Protein AF-A0A101WIR6-F1 (afdb_monomer)

Structure (mmCIF, N/CA/C/O backbone):
data_AF-A0A101WIR6-F1
#
_entry.id   AF-A0A101WIR6-F1
#
loop_
_atom_site.group_PDB
_atom_site.id
_atom_site.type_symbol
_atom_site.label_atom_id
_atom_site.label_alt_id
_atom_site.label_comp_id
_atom_site.label_asym_id
_atom_site.label_entity_id
_atom_site.label_seq_id
_atom_site.pdbx_PDB_ins_code
_atom_site.Cartn_x
_atom_site.Cartn_y
_atom_site.Cartn_z
_atom_site.occupancy
_atom_site.B_iso_or_equiv
_atom_site.auth_seq_id
_atom_site.auth_comp_id
_atom_site.auth_asym_id
_atom_site.auth_atom_id
_atom_site.pdbx_PDB_model_num
ATOM 1 N N . MET A 1 1 ? -13.301 9.698 -7.417 1.00 43.12 1 MET A N 1
ATOM 2 C CA . MET A 1 1 ? -12.668 8.391 -7.686 1.00 43.12 1 MET A CA 1
ATOM 3 C C . MET A 1 1 ? -12.120 7.886 -6.364 1.00 43.12 1 MET A C 1
ATOM 5 O O . MET A 1 1 ? -11.454 8.659 -5.689 1.00 43.12 1 MET A O 1
ATOM 9 N N . SER A 1 2 ? -12.463 6.674 -5.925 1.00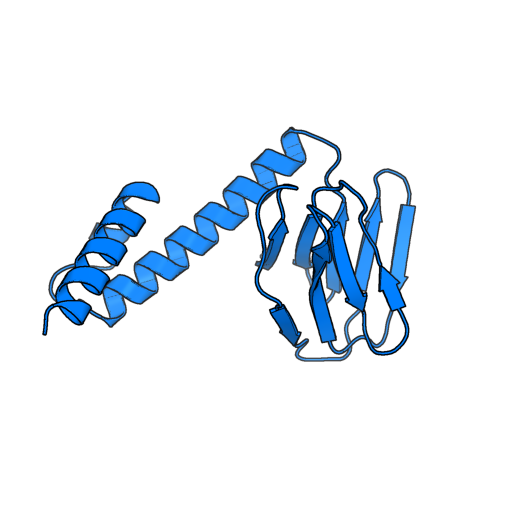 50.50 2 SER A N 1
ATOM 10 C CA . SER A 1 2 ? -11.908 6.122 -4.684 1.00 50.50 2 SER A CA 1
ATOM 11 C C . SER A 1 2 ? -10.529 5.535 -4.977 1.00 50.50 2 SER A C 1
ATOM 13 O O . SER A 1 2 ? -10.440 4.416 -5.474 1.00 50.50 2 SER A O 1
ATOM 15 N N . ASN A 1 3 ? -9.465 6.286 -4.698 1.00 63.19 3 ASN A N 1
ATOM 16 C CA . ASN A 1 3 ? -8.129 5.705 -4.622 1.00 63.19 3 ASN A CA 1
ATOM 17 C C . ASN A 1 3 ? -8.040 4.958 -3.298 1.00 63.19 3 ASN A C 1
ATOM 19 O O . ASN A 1 3 ? -8.037 5.577 -2.235 1.00 63.19 3 ASN A O 1
ATOM 23 N N . ASN A 1 4 ? -8.016 3.630 -3.354 1.00 78.94 4 ASN A N 1
ATOM 24 C CA . ASN A 1 4 ? -7.730 2.852 -2.162 1.00 78.94 4 ASN A CA 1
ATOM 25 C C . ASN A 1 4 ? -6.216 2.661 -2.090 1.00 78.94 4 ASN A C 1
ATOM 27 O O . ASN A 1 4 ? -5.656 1.912 -2.894 1.00 78.94 4 ASN A O 1
ATOM 31 N N . ASN A 1 5 ? -5.548 3.354 -1.168 1.00 83.44 5 ASN A N 1
ATOM 32 C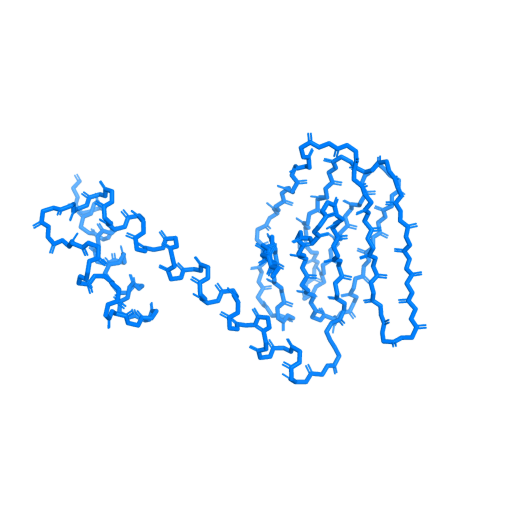 CA . ASN A 1 5 ? -4.145 3.076 -0.897 1.00 83.44 5 ASN A CA 1
ATOM 33 C C . ASN A 1 5 ? -4.028 1.657 -0.325 1.00 83.44 5 ASN A C 1
ATOM 35 O O . ASN A 1 5 ? -4.731 1.281 0.611 1.00 83.44 5 ASN A O 1
ATOM 39 N N . LEU A 1 6 ? -3.212 0.841 -0.985 1.00 86.31 6 LEU A N 1
ATOM 40 C CA . LEU A 1 6 ? -2.947 -0.546 -0.611 1.00 86.31 6 LEU A CA 1
ATOM 41 C C . LEU A 1 6 ? -1.638 -0.661 0.164 1.00 86.31 6 LEU A C 1
ATOM 43 O O . LEU A 1 6 ? -1.462 -1.585 0.958 1.00 86.31 6 LEU A O 1
ATOM 47 N N . PHE A 1 7 ? -0.703 0.244 -0.124 1.00 89.81 7 PHE A N 1
ATOM 48 C CA . PHE A 1 7 ? 0.595 0.304 0.516 1.00 89.81 7 PHE A CA 1
ATOM 49 C C . PHE A 1 7 ? 1.238 1.677 0.311 1.00 89.81 7 PHE A C 1
ATOM 51 O O . PHE A 1 7 ? 1.136 2.278 -0.764 1.00 89.81 7 PHE A O 1
ATOM 58 N N . PHE A 1 8 ? 1.982 2.138 1.310 1.00 91.38 8 PHE A N 1
ATOM 59 C CA . PHE A 1 8 ? 2.783 3.350 1.230 1.00 91.38 8 PHE A CA 1
ATOM 60 C C . PHE A 1 8 ? 4.115 3.160 1.962 1.00 91.38 8 PHE A C 1
ATOM 62 O O . PHE A 1 8 ? 4.159 2.670 3.089 1.00 91.38 8 PHE A O 1
ATOM 69 N N . TYR A 1 9 ? 5.212 3.557 1.316 1.00 90.56 9 TYR A N 1
ATOM 70 C CA . TYR A 1 9 ? 6.547 3.557 1.900 1.00 90.56 9 TYR A CA 1
ATOM 71 C C . TYR A 1 9 ? 7.255 4.880 1.652 1.00 90.56 9 TYR A C 1
ATOM 73 O O . TYR A 1 9 ? 7.607 5.223 0.522 1.00 90.56 9 TYR A O 1
ATOM 81 N N . LYS A 1 10 ? 7.551 5.578 2.748 1.00 89.69 10 LYS A N 1
ATOM 82 C CA . LYS A 1 10 ? 8.209 6.888 2.749 1.00 89.69 10 LYS A CA 1
ATOM 83 C C . LYS A 1 10 ? 9.741 6.848 2.679 1.00 89.69 10 LYS A C 1
ATOM 85 O O . LYS A 1 10 ? 10.380 7.886 2.816 1.00 89.69 10 LYS A O 1
ATOM 90 N N . GLY A 1 11 ? 10.340 5.678 2.440 1.00 84.50 11 GLY A N 1
ATOM 91 C CA . GLY A 1 11 ? 11.797 5.536 2.303 1.00 84.50 11 GLY A CA 1
ATOM 92 C C . GLY A 1 11 ? 12.545 5.249 3.608 1.00 84.50 11 GLY A C 1
ATOM 93 O O . GLY A 1 11 ? 13.776 5.248 3.609 1.00 84.50 11 GLY A O 1
ATOM 94 N N . GLU A 1 12 ? 11.828 5.009 4.707 1.00 82.88 12 GLU A N 1
ATOM 95 C CA . GLU A 1 12 ? 12.389 4.846 6.049 1.00 82.88 12 GLU A CA 1
ATOM 96 C C . GLU A 1 12 ? 11.687 3.728 6.820 1.00 82.88 12 GLU A C 1
ATOM 98 O O . GLU A 1 12 ? 10.505 3.455 6.607 1.00 82.88 12 GLU A O 1
ATOM 103 N N . GLY A 1 13 ? 12.417 3.118 7.755 1.00 76.69 13 GLY A N 1
ATOM 104 C CA . GLY A 1 13 ? 11.898 2.066 8.624 1.00 76.69 13 GLY A CA 1
ATOM 105 C C . GLY A 1 13 ? 11.913 0.677 7.985 1.00 76.69 13 GLY A C 1
ATOM 106 O O . GLY A 1 13 ? 12.027 0.512 6.768 1.00 76.69 13 GLY A O 1
ATOM 107 N N . LYS A 1 14 ? 11.816 -0.339 8.847 1.00 78.31 14 LYS A N 1
ATOM 108 C CA . LYS A 1 14 ? 11.573 -1.718 8.420 1.00 78.31 14 LYS A CA 1
ATOM 109 C C . LYS A 1 14 ? 10.083 -1.878 8.153 1.00 78.31 14 LYS A C 1
ATOM 111 O O . LYS A 1 14 ? 9.273 -1.409 8.944 1.00 78.31 14 LYS A O 1
ATOM 116 N N . ILE A 1 15 ? 9.746 -2.579 7.079 1.00 82.31 15 ILE A N 1
ATOM 117 C CA . ILE A 1 15 ? 8.377 -3.029 6.834 1.00 82.31 15 ILE A CA 1
ATOM 118 C C . ILE A 1 15 ? 8.298 -4.534 7.058 1.00 82.31 15 ILE A C 1
ATOM 120 O O . ILE A 1 15 ? 9.251 -5.269 6.769 1.00 82.31 15 ILE A O 1
ATOM 124 N N . GLU A 1 16 ? 7.156 -4.996 7.544 1.00 80.56 16 GLU A N 1
ATOM 125 C CA . GLU A 1 16 ? 6.839 -6.416 7.508 1.00 80.56 16 GLU A CA 1
ATOM 126 C C . GLU A 1 16 ? 6.570 -6.854 6.067 1.00 80.56 16 GLU A C 1
ATOM 128 O O . GLU A 1 16 ? 6.209 -6.052 5.202 1.00 80.56 16 GLU A O 1
ATOM 133 N N . SER A 1 17 ? 6.811 -8.134 5.781 1.00 84.88 17 SER A N 1
ATOM 134 C CA . SER A 1 17 ? 6.489 -8.657 4.455 1.00 84.88 17 SER A CA 1
ATOM 135 C C . SER A 1 17 ? 4.977 -8.719 4.305 1.00 84.88 17 SER A C 1
ATOM 137 O O . SER A 1 17 ? 4.294 -9.301 5.143 1.00 84.88 17 SER A O 1
ATOM 139 N N . GLN A 1 18 ? 4.471 -8.147 3.222 1.00 88.12 18 GLN A N 1
ATOM 140 C CA . GLN A 1 18 ? 3.047 -8.056 2.950 1.00 88.12 18 GLN A CA 1
ATOM 141 C C . GLN A 1 18 ? 2.748 -8.658 1.584 1.00 88.12 18 GLN A C 1
ATOM 143 O O . GLN A 1 18 ? 3.507 -8.487 0.628 1.00 88.12 18 GLN A O 1
ATOM 148 N N . GLN A 1 19 ? 1.618 -9.347 1.479 1.00 87.31 19 GLN A N 1
ATOM 149 C CA . GLN A 1 19 ? 1.093 -9.808 0.205 1.00 87.31 19 GLN A CA 1
ATOM 150 C C . GLN A 1 19 ? -0.209 -9.079 -0.099 1.00 87.31 19 GLN A C 1
ATOM 152 O O . GLN A 1 19 ? -1.148 -9.102 0.693 1.00 87.31 19 GLN A O 1
ATOM 157 N N . LEU A 1 20 ? -0.267 -8.463 -1.274 1.00 86.44 20 LEU A N 1
ATOM 158 C CA . LEU A 1 20 ? -1.486 -7.902 -1.831 1.00 86.44 20 LEU A CA 1
ATOM 159 C C . LEU A 1 20 ? -2.095 -8.949 -2.765 1.00 86.44 20 LEU A C 1
ATOM 161 O O . LEU A 1 20 ? -1.541 -9.246 -3.828 1.00 86.44 20 LEU A O 1
ATOM 165 N N . ALA A 1 21 ? -3.207 -9.547 -2.339 1.00 83.56 21 ALA A N 1
ATOM 166 C CA . ALA A 1 21 ? -4.008 -10.437 -3.172 1.00 83.56 21 ALA A CA 1
ATOM 167 C C . ALA A 1 21 ? -4.966 -9.603 -4.030 1.00 83.56 21 ALA A C 1
ATOM 169 O O . ALA A 1 21 ? -5.708 -8.772 -3.509 1.00 83.56 21 ALA A O 1
ATOM 170 N N . LEU A 1 22 ? -4.946 -9.823 -5.343 1.00 83.19 22 LEU A N 1
ATOM 171 C CA . LEU A 1 22 ? -5.814 -9.124 -6.284 1.00 83.19 22 LEU A CA 1
ATOM 172 C C . LEU A 1 22 ? -7.021 -10.018 -6.586 1.00 83.19 22 LEU A C 1
ATOM 174 O O . LEU A 1 22 ? -6.866 -11.196 -6.903 1.00 83.19 22 LEU A O 1
ATOM 178 N N . SER A 1 23 ? -8.230 -9.467 -6.461 1.00 74.44 23 SER A N 1
ATOM 179 C CA . SER A 1 23 ? -9.495 -10.210 -6.597 1.00 74.44 23 SER A CA 1
ATOM 180 C C . SER A 1 23 ? -9.771 -10.745 -8.011 1.00 74.44 23 SER A C 1
ATOM 182 O O . SER A 1 23 ? -10.674 -11.559 -8.195 1.00 74.44 23 SER A O 1
ATOM 184 N N . SER A 1 24 ? -8.989 -10.314 -9.001 1.00 75.88 24 SER A N 1
ATOM 185 C CA . SER A 1 24 ? -9.019 -10.748 -10.399 1.00 75.88 24 SER A CA 1
ATOM 186 C C . SER A 1 24 ? -7.630 -10.588 -11.027 1.00 75.88 24 SER A C 1
ATOM 188 O O . SER A 1 24 ? -6.726 -10.011 -10.418 1.00 75.88 24 SER A O 1
ATOM 190 N N . GLU A 1 25 ? -7.445 -11.103 -12.247 1.00 72.44 25 GLU A N 1
ATOM 191 C CA . GLU A 1 25 ? -6.296 -10.716 -13.068 1.00 72.44 25 GLU A CA 1
ATOM 192 C C . GLU A 1 25 ? -6.412 -9.229 -13.394 1.00 72.44 25 GLU A C 1
ATOM 194 O O . GLU A 1 25 ? -7.330 -8.805 -14.095 1.00 72.44 25 GLU A O 1
ATOM 199 N N . ARG A 1 26 ? -5.507 -8.442 -12.812 1.00 83.62 26 ARG A N 1
ATOM 200 C CA . ARG A 1 26 ? -5.481 -6.989 -12.939 1.00 83.62 26 ARG A CA 1
ATOM 201 C C . ARG A 1 26 ? -4.232 -6.528 -13.669 1.00 83.62 26 ARG A C 1
ATOM 203 O O . ARG A 1 26 ? -3.211 -7.222 -13.699 1.00 83.62 26 ARG A O 1
ATOM 210 N N . THR A 1 27 ? -4.331 -5.326 -14.213 1.00 91.44 27 THR A N 1
ATOM 211 C CA . THR A 1 27 ? -3.209 -4.584 -14.774 1.00 91.44 27 THR A CA 1
ATOM 212 C C . THR A 1 27 ? -2.451 -3.894 -13.646 1.00 91.44 27 THR A C 1
ATOM 214 O O . THR A 1 27 ? -3.042 -3.184 -12.830 1.00 91.44 27 THR A O 1
ATOM 217 N N . VAL A 1 28 ? -1.139 -4.106 -13.583 1.00 92.12 28 VAL A N 1
ATOM 218 C CA . VAL A 1 28 ? -0.221 -3.366 -12.714 1.00 92.12 28 VAL A CA 1
ATOM 219 C C . VAL A 1 28 ? 0.524 -2.352 -13.567 1.00 92.12 28 VAL A C 1
ATOM 221 O O . VAL A 1 28 ? 1.165 -2.719 -14.549 1.00 92.12 28 VAL A O 1
ATOM 224 N N . ILE A 1 29 ? 0.457 -1.085 -13.177 1.00 92.31 29 ILE A N 1
ATOM 225 C CA . ILE A 1 29 ? 1.131 0.022 -13.850 1.00 92.31 29 ILE A CA 1
ATOM 226 C C . ILE A 1 29 ? 2.182 0.571 -12.895 1.00 92.31 29 ILE A C 1
ATOM 228 O O . ILE A 1 29 ? 1.844 1.071 -11.825 1.00 92.31 29 ILE A O 1
ATOM 232 N N . ILE A 1 30 ? 3.455 0.489 -13.270 1.00 91.62 30 ILE A N 1
ATOM 233 C CA . ILE A 1 30 ? 4.537 1.171 -12.556 1.00 91.62 30 ILE A CA 1
ATOM 234 C C . ILE A 1 30 ? 4.767 2.509 -13.242 1.00 91.62 30 ILE A C 1
ATOM 236 O O . ILE A 1 30 ? 5.139 2.532 -14.414 1.00 91.62 30 ILE A O 1
ATOM 240 N N . ARG A 1 31 ? 4.537 3.606 -12.520 1.00 89.44 31 ARG A N 1
ATOM 241 C CA . ARG A 1 31 ? 4.740 4.971 -13.005 1.00 89.44 31 ARG A CA 1
ATOM 242 C C . ARG A 1 31 ? 6.005 5.566 -12.409 1.00 89.44 31 ARG A C 1
ATOM 244 O O . ARG A 1 31 ? 6.163 5.616 -11.189 1.00 89.44 31 ARG A O 1
ATOM 251 N N . ASP A 1 32 ? 6.857 6.043 -13.299 1.00 80.94 32 ASP A N 1
ATOM 252 C CA . ASP A 1 32 ? 7.968 6.950 -13.034 1.00 80.94 32 ASP A CA 1
ATOM 253 C C . ASP A 1 32 ? 7.692 8.269 -13.776 1.00 80.94 32 ASP A C 1
ATOM 255 O O . ASP A 1 32 ? 6.917 8.278 -14.736 1.00 80.94 32 ASP A O 1
ATOM 259 N N . ALA A 1 33 ? 8.316 9.378 -13.373 1.00 74.50 33 ALA A N 1
ATOM 260 C CA . ALA A 1 33 ? 8.003 10.735 -13.846 1.00 74.50 33 ALA A CA 1
ATOM 261 C C . ALA A 1 33 ? 7.919 10.888 -15.382 1.00 74.50 33 ALA A C 1
ATOM 263 O O . ALA A 1 33 ? 7.201 11.754 -15.880 1.00 74.50 33 ALA A O 1
ATOM 264 N N . CYS A 1 34 ? 8.622 10.033 -16.132 1.00 78.75 34 CYS A N 1
ATOM 265 C CA . CYS A 1 34 ? 8.651 10.042 -17.595 1.00 78.75 34 CYS A CA 1
ATOM 266 C C . CYS A 1 34 ? 8.327 8.686 -18.246 1.00 78.75 34 CYS A C 1
ATOM 268 O O . CYS A 1 34 ? 8.500 8.550 -19.458 1.00 78.75 34 CYS A O 1
ATOM 270 N N . SER A 1 35 ? 7.928 7.660 -17.485 1.00 83.44 35 SER A N 1
ATOM 271 C CA . SER A 1 35 ? 7.699 6.330 -18.061 1.00 83.44 35 SER A CA 1
ATOM 272 C C . SER A 1 35 ? 6.638 5.524 -17.327 1.00 83.44 35 SER A C 1
ATOM 274 O O . SER A 1 35 ? 6.483 5.620 -16.111 1.00 83.44 35 SER A O 1
ATOM 276 N N . GLU A 1 36 ? 5.929 4.692 -18.084 1.00 91.25 36 GLU A N 1
ATOM 277 C CA . GLU A 1 36 ? 4.984 3.724 -17.547 1.00 91.25 36 GLU A CA 1
ATOM 278 C C . GLU A 1 36 ? 5.377 2.317 -17.997 1.00 91.25 36 GLU A C 1
ATOM 280 O O . GLU A 1 36 ? 5.607 2.070 -19.183 1.00 91.25 36 GLU A O 1
ATOM 285 N N . LEU A 1 37 ? 5.433 1.385 -17.048 1.00 90.25 37 LEU A N 1
ATOM 286 C CA . LEU A 1 37 ? 5.499 -0.044 -17.329 1.00 90.25 37 LEU A CA 1
ATOM 287 C C . LEU A 1 37 ? 4.146 -0.665 -16.999 1.00 90.25 37 LEU A C 1
ATOM 289 O O . LEU A 1 37 ? 3.748 -0.697 -15.837 1.00 90.25 37 LEU A O 1
ATOM 293 N N . VAL A 1 38 ? 3.471 -1.182 -18.021 1.00 92.56 38 VAL A N 1
ATOM 294 C CA . VAL A 1 38 ? 2.162 -1.829 -17.902 1.00 92.56 38 VAL A CA 1
ATOM 295 C C . VAL A 1 38 ? 2.339 -3.342 -17.951 1.00 92.56 38 VAL A C 1
ATOM 297 O O . VAL A 1 38 ? 3.018 -3.871 -18.832 1.00 92.56 38 VAL A O 1
ATOM 300 N N . ILE A 1 39 ? 1.757 -4.036 -16.978 1.00 91.75 39 ILE A N 1
ATOM 301 C CA . ILE A 1 39 ? 1.865 -5.483 -16.816 1.00 91.75 39 ILE A CA 1
ATOM 302 C C . ILE A 1 39 ? 0.467 -6.053 -16.583 1.00 91.75 39 ILE A C 1
ATOM 304 O O . ILE A 1 39 ? -0.132 -5.822 -15.535 1.00 91.75 39 ILE A O 1
ATOM 308 N N . ASP A 1 40 ? -0.024 -6.848 -17.525 1.00 91.25 40 ASP A N 1
ATOM 309 C CA . ASP A 1 40 ? -1.332 -7.496 -17.421 1.00 91.25 40 ASP A CA 1
ATOM 310 C C . ASP A 1 40 ? -1.254 -8.894 -16.798 1.00 91.25 40 ASP A C 1
ATOM 312 O O . ASP A 1 40 ? -0.187 -9.507 -16.692 1.00 91.25 40 ASP A O 1
ATOM 316 N N . GLY A 1 41 ? -2.414 -9.422 -16.400 1.00 88.19 41 GLY A N 1
ATOM 317 C CA . GLY A 1 41 ? -2.534 -10.805 -15.932 1.00 88.19 41 GLY A CA 1
ATOM 318 C C . GLY A 1 41 ? -1.932 -11.046 -14.546 1.00 88.19 41 GLY A C 1
ATOM 319 O O . GLY A 1 41 ? -1.483 -12.156 -14.248 1.00 88.19 41 GLY A O 1
ATOM 320 N N . ILE A 1 42 ? -1.882 -10.023 -13.688 1.00 90.75 42 ILE A N 1
ATOM 321 C CA . ILE A 1 42 ? -1.286 -10.133 -12.354 1.00 90.75 42 ILE A CA 1
ATOM 322 C C . ILE A 1 42 ? -2.357 -10.432 -11.309 1.00 90.75 42 ILE A C 1
ATOM 324 O O . ILE A 1 42 ? -3.390 -9.773 -11.246 1.00 90.75 42 ILE A O 1
ATOM 328 N N . ARG A 1 43 ? -2.083 -11.431 -10.462 1.00 87.81 43 ARG A N 1
ATOM 329 C CA . ARG A 1 43 ? -2.973 -11.863 -9.368 1.00 87.81 43 ARG A CA 1
ATOM 330 C C . ARG A 1 43 ? -2.468 -11.489 -7.978 1.00 87.81 43 ARG A C 1
ATOM 332 O O . ARG A 1 43 ? -3.228 -11.508 -7.015 1.00 87.81 43 ARG A O 1
ATOM 339 N N . ASN A 1 44 ? -1.179 -11.198 -7.845 1.00 90.00 44 ASN A N 1
ATOM 340 C CA . ASN A 1 44 ? -0.575 -10.890 -6.561 1.00 90.00 44 ASN A CA 1
ATOM 341 C C . ASN A 1 44 ? 0.646 -9.982 -6.697 1.00 90.00 44 ASN A C 1
ATOM 343 O O . ASN A 1 44 ? 1.396 -10.051 -7.676 1.00 90.00 44 ASN A O 1
ATOM 347 N N . ILE A 1 45 ? 0.860 -9.180 -5.658 1.00 91.88 45 ILE A N 1
ATOM 348 C CA . ILE A 1 45 ? 2.087 -8.418 -5.443 1.00 91.88 45 ILE A CA 1
ATOM 349 C C . ILE A 1 45 ? 2.621 -8.800 -4.063 1.00 91.88 45 ILE A C 1
ATOM 351 O O . ILE A 1 45 ? 1.911 -8.682 -3.068 1.00 91.88 45 ILE A O 1
ATOM 355 N N . GLU A 1 46 ? 3.862 -9.275 -3.994 1.00 92.44 46 GLU A N 1
ATOM 356 C CA . GLU A 1 46 ? 4.557 -9.495 -2.722 1.00 92.44 46 GLU A CA 1
ATOM 357 C C . GLU A 1 46 ? 5.509 -8.324 -2.465 1.00 92.44 46 GLU A C 1
ATOM 359 O O . GLU A 1 46 ? 6.375 -8.010 -3.287 1.00 92.44 46 GLU A O 1
ATOM 364 N N . ILE A 1 47 ? 5.368 -7.698 -1.304 1.00 92.00 47 ILE A N 1
ATOM 365 C CA . ILE A 1 47 ? 6.173 -6.576 -0.838 1.00 92.00 47 ILE A CA 1
ATOM 366 C C . ILE A 1 47 ? 7.067 -7.107 0.272 1.00 92.00 47 ILE A C 1
ATOM 368 O O . ILE A 1 47 ? 6.596 -7.677 1.253 1.00 92.00 47 ILE A O 1
ATOM 372 N N . SER A 1 48 ? 8.379 -6.958 0.113 1.00 90.19 48 SER A N 1
ATOM 373 C CA . SER A 1 48 ? 9.335 -7.443 1.108 1.00 90.19 48 SER A CA 1
ATOM 374 C C . SER A 1 48 ? 10.464 -6.452 1.326 1.00 90.19 48 SER A C 1
ATOM 376 O O . SER A 1 48 ? 11.016 -5.887 0.377 1.00 90.19 48 SER A O 1
ATOM 378 N N . HIS A 1 49 ? 10.831 -6.286 2.592 1.00 84.38 49 HIS A N 1
ATOM 379 C CA . HIS A 1 49 ? 12.011 -5.542 2.996 1.00 84.38 49 HIS A CA 1
ATOM 380 C C . HIS A 1 49 ? 13.279 -6.362 2.710 1.00 84.38 49 HIS A C 1
ATOM 382 O O . HIS A 1 49 ? 13.352 -7.565 2.975 1.00 84.38 49 HIS A O 1
ATOM 388 N N . LYS A 1 50 ? 14.298 -5.712 2.154 1.00 80.75 50 LYS A N 1
ATOM 389 C CA . LYS A 1 50 ? 15.656 -6.243 1.974 1.00 80.75 50 LYS A CA 1
ATOM 390 C C . LYS A 1 50 ? 16.606 -5.529 2.940 1.00 80.75 50 LYS A C 1
ATOM 392 O O . LYS A 1 50 ? 16.177 -4.873 3.870 1.00 80.75 50 LYS A O 1
ATOM 397 N N . PHE A 1 51 ? 17.912 -5.721 2.812 1.00 73.62 51 PHE A N 1
ATOM 398 C CA . PHE A 1 51 ? 18.864 -5.064 3.710 1.00 73.62 51 PHE A CA 1
ATOM 399 C C . PHE A 1 51 ? 18.834 -3.528 3.551 1.00 73.62 51 PHE A C 1
ATOM 401 O O . PHE A 1 51 ? 18.844 -3.037 2.420 1.00 73.62 51 PHE A O 1
ATOM 408 N N . GLY A 1 52 ? 18.850 -2.785 4.666 1.00 73.38 52 GLY A N 1
ATOM 409 C CA . GLY A 1 52 ? 18.699 -1.318 4.676 1.00 73.38 52 GLY A CA 1
ATOM 410 C C . GLY A 1 52 ? 17.324 -0.868 4.165 1.00 73.38 52 GLY A C 1
ATOM 411 O O . GLY A 1 52 ? 16.398 -1.660 4.175 1.00 73.38 52 GLY A O 1
ATOM 412 N N . ASN A 1 53 ? 17.192 0.353 3.639 1.00 72.69 53 ASN A N 1
ATOM 413 C CA . ASN A 1 53 ? 15.916 0.899 3.131 1.00 72.69 53 ASN A CA 1
ATOM 414 C C . ASN A 1 53 ? 15.552 0.376 1.724 1.00 72.69 53 ASN A C 1
ATOM 416 O O . ASN A 1 53 ? 15.088 1.113 0.853 1.00 72.69 53 ASN A O 1
ATOM 420 N N . ARG A 1 54 ? 15.851 -0.897 1.446 1.00 82.06 54 ARG A N 1
ATOM 421 C CA . ARG A 1 54 ? 15.636 -1.503 0.129 1.00 82.06 54 ARG A CA 1
ATOM 422 C C . ARG A 1 54 ? 14.345 -2.292 0.136 1.00 82.06 54 ARG A C 1
ATOM 424 O O . ARG A 1 54 ? 14.213 -3.266 0.872 1.00 82.06 54 ARG A O 1
ATOM 431 N N . LEU A 1 55 ? 13.436 -1.929 -0.756 1.00 87.50 55 LEU A N 1
ATOM 432 C CA . LEU A 1 55 ? 12.234 -2.704 -1.017 1.00 87.50 55 LEU A CA 1
ATOM 433 C C . LEU A 1 55 ? 12.403 -3.609 -2.230 1.00 87.50 55 LEU A C 1
ATOM 435 O O . LEU A 1 55 ? 13.110 -3.291 -3.188 1.00 87.50 55 LEU A O 1
ATOM 439 N N . ARG A 1 56 ? 11.714 -4.746 -2.183 1.00 91.31 56 ARG A N 1
ATOM 440 C CA . ARG A 1 56 ? 11.482 -5.6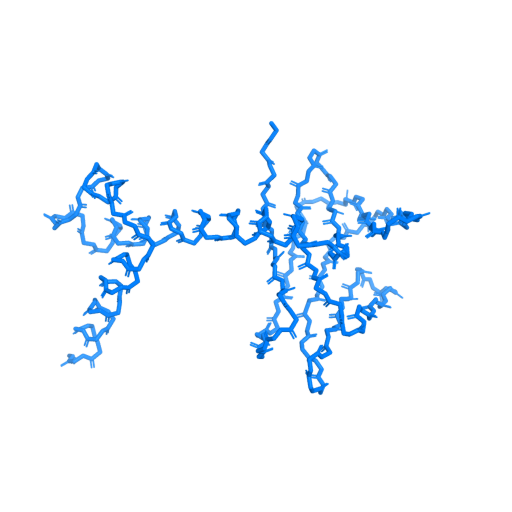16 -3.330 1.00 91.31 56 ARG A CA 1
ATOM 441 C C . ARG A 1 56 ? 9.982 -5.796 -3.503 1.00 91.31 56 ARG A C 1
ATOM 443 O O . ARG A 1 56 ? 9.336 -6.352 -2.613 1.00 91.31 56 ARG A O 1
ATOM 450 N N . LEU A 1 57 ? 9.482 -5.399 -4.669 1.00 92.69 57 LEU A N 1
ATOM 451 C CA . LEU A 1 57 ? 8.134 -5.698 -5.139 1.00 92.69 57 LEU A CA 1
ATOM 452 C C . LEU A 1 57 ? 8.223 -6.852 -6.133 1.00 92.69 57 LEU A C 1
ATOM 454 O O . LEU A 1 57 ? 8.862 -6.733 -7.176 1.00 92.69 57 LEU A O 1
ATOM 458 N N . LYS A 1 58 ? 7.614 -7.986 -5.818 1.00 93.38 58 LYS A N 1
ATOM 459 C CA . LYS A 1 58 ? 7.498 -9.111 -6.745 1.00 93.38 58 LYS A CA 1
ATOM 460 C C . LYS A 1 58 ? 6.089 -9.085 -7.328 1.00 93.38 58 LYS A C 1
ATOM 462 O O . LYS A 1 58 ? 5.118 -9.248 -6.595 1.00 93.38 58 LYS A O 1
ATOM 467 N N . ILE A 1 59 ? 5.996 -8.822 -8.625 1.00 92.19 59 ILE A N 1
ATOM 468 C CA . ILE A 1 59 ? 4.746 -8.601 -9.354 1.00 92.19 59 ILE A CA 1
ATOM 469 C C . ILE A 1 59 ? 4.463 -9.871 -10.156 1.00 92.19 59 ILE A C 1
ATOM 471 O O . ILE A 1 59 ? 5.149 -10.184 -11.134 1.00 92.19 59 ILE A O 1
ATOM 475 N N . GLY A 1 60 ? 3.491 -10.655 -9.692 1.00 87.50 60 GLY A N 1
ATOM 476 C CA . GLY A 1 60 ? 3.250 -11.993 -10.217 1.00 87.50 60 GLY A CA 1
ATOM 477 C C . GLY A 1 60 ? 4.475 -12.922 -10.103 1.00 87.50 60 GLY A C 1
ATOM 478 O O . GLY A 1 60 ? 5.353 -12.732 -9.255 1.00 87.50 60 GLY A O 1
ATOM 479 N N . PRO A 1 61 ? 4.561 -13.966 -10.947 1.00 85.12 61 PRO A N 1
ATOM 480 C CA . PRO A 1 61 ? 5.591 -14.996 -10.805 1.00 85.12 61 PRO A CA 1
ATOM 481 C C . PRO A 1 61 ? 6.964 -14.607 -11.370 1.00 85.12 61 PRO A C 1
ATOM 483 O O . PRO A 1 61 ? 7.959 -15.227 -11.001 1.00 85.12 61 PRO A O 1
ATOM 486 N N . LYS A 1 62 ? 7.035 -13.634 -12.287 1.00 87.00 62 LYS A N 1
ATOM 487 C CA . LYS A 1 62 ? 8.227 -13.413 -13.130 1.00 87.00 62 LYS A CA 1
ATOM 488 C C . LYS A 1 62 ? 8.899 -12.056 -12.950 1.00 87.00 62 LYS A C 1
ATOM 490 O O . LYS A 1 62 ? 10.045 -11.910 -13.362 1.00 87.00 62 LYS A O 1
ATOM 495 N N . ILE A 1 63 ? 8.222 -11.073 -12.360 1.00 90.31 63 ILE A N 1
ATOM 496 C CA . ILE A 1 63 ? 8.723 -9.698 -12.322 1.00 90.31 63 ILE A CA 1
ATOM 497 C C . ILE A 1 63 ? 9.152 -9.363 -10.900 1.00 90.31 63 ILE A C 1
ATOM 499 O O . ILE A 1 63 ? 8.412 -9.560 -9.940 1.00 90.31 63 ILE A O 1
ATOM 503 N N . SER A 1 64 ? 10.378 -8.869 -10.762 1.00 91.75 64 SER A N 1
ATOM 504 C CA . SER A 1 64 ? 10.895 -8.305 -9.519 1.00 91.75 64 SER A CA 1
ATOM 505 C C . SER A 1 64 ? 11.343 -6.880 -9.786 1.00 91.75 64 SER A C 1
ATOM 507 O O . SER A 1 64 ? 12.240 -6.650 -10.592 1.00 91.75 64 SER A O 1
ATOM 509 N N . PHE A 1 65 ? 10.718 -5.942 -9.092 1.00 90.12 65 PHE A N 1
ATOM 510 C CA . PHE A 1 65 ? 11.005 -4.525 -9.166 1.00 90.12 65 PHE A CA 1
ATOM 511 C C . PHE A 1 65 ? 11.654 -4.054 -7.860 1.00 90.12 65 PHE A C 1
ATOM 513 O O . PHE A 1 65 ? 11.201 -4.383 -6.759 1.00 90.12 65 PHE A O 1
ATOM 520 N N . TYR A 1 66 ? 12.744 -3.302 -7.997 1.00 89.88 66 TYR A N 1
ATOM 521 C CA . TYR A 1 66 ? 13.552 -2.805 -6.887 1.00 89.88 66 TYR A CA 1
ATOM 522 C C . TYR A 1 66 ? 13.596 -1.275 -6.940 1.00 89.88 66 TYR A C 1
ATOM 524 O O . TYR A 1 66 ? 14.474 -0.718 -7.601 1.00 89.88 66 TYR A O 1
ATOM 532 N N . PRO A 1 67 ? 12.670 -0.585 -6.254 1.00 85.69 67 PRO A N 1
ATOM 533 C CA . PRO A 1 67 ? 12.673 0.872 -6.158 1.00 85.69 67 PRO A CA 1
ATOM 534 C C . PRO A 1 67 ? 13.783 1.332 -5.193 1.00 85.69 67 PRO A C 1
ATOM 536 O O . PRO A 1 67 ? 13.543 1.643 -4.028 1.00 85.69 67 PRO A O 1
ATOM 539 N N . LEU A 1 68 ? 15.038 1.295 -5.652 1.00 82.44 68 LEU A N 1
ATOM 540 C CA . LEU A 1 68 ? 16.219 1.570 -4.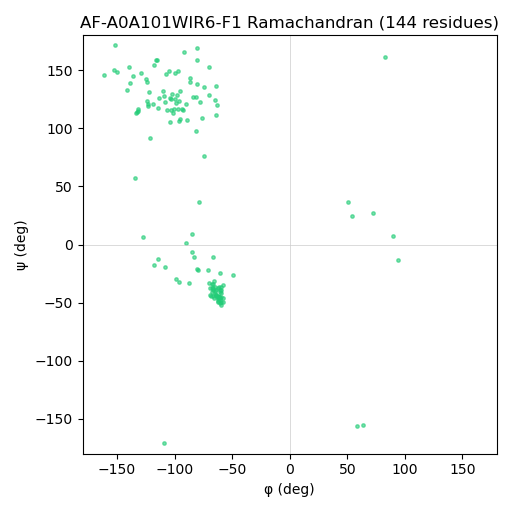826 1.00 82.44 68 LEU A CA 1
ATOM 541 C C . LEU A 1 68 ? 16.217 3.012 -4.303 1.00 82.44 68 LEU A C 1
ATOM 543 O O . LEU A 1 68 ? 16.269 3.948 -5.094 1.00 82.44 68 LEU A O 1
ATOM 547 N N . ASN A 1 69 ? 16.222 3.179 -2.975 1.00 78.00 69 ASN A N 1
ATOM 548 C CA . ASN A 1 69 ? 16.188 4.482 -2.291 1.00 78.00 69 ASN A CA 1
ATOM 549 C C . ASN A 1 69 ? 15.012 5.375 -2.726 1.00 78.00 69 ASN A C 1
ATOM 551 O O . ASN A 1 69 ? 15.094 6.599 -2.638 1.00 78.00 69 ASN A O 1
ATOM 555 N N . LYS A 1 70 ? 13.931 4.769 -3.225 1.00 83.19 70 LYS A N 1
ATOM 556 C CA . LYS A 1 70 ? 12.739 5.480 -3.674 1.00 83.19 70 LYS A CA 1
ATOM 557 C C . LYS A 1 70 ? 11.616 5.328 -2.659 1.00 83.19 70 LYS A C 1
ATOM 559 O O . LYS A 1 70 ? 11.488 4.303 -1.986 1.00 83.19 70 LYS A O 1
ATOM 564 N N . LYS A 1 71 ? 10.786 6.361 -2.595 1.00 91.12 71 LYS A N 1
ATOM 565 C CA . LYS A 1 71 ? 9.504 6.353 -1.897 1.00 91.12 71 LYS A CA 1
ATOM 566 C C . LYS A 1 71 ? 8.455 5.824 -2.872 1.00 91.12 71 LYS A C 1
ATOM 568 O O . LYS A 1 71 ? 8.525 6.134 -4.062 1.00 91.12 71 LYS A O 1
ATOM 573 N N . ILE A 1 72 ? 7.535 4.994 -2.396 1.00 92.00 72 ILE A N 1
ATOM 574 C CA . ILE A 1 72 ? 6.536 4.359 -3.260 1.00 92.00 72 ILE A CA 1
ATOM 575 C C . ILE A 1 72 ? 5.146 4.400 -2.638 1.00 92.00 72 ILE A C 1
ATOM 577 O O . ILE A 1 72 ? 4.994 4.235 -1.428 1.00 92.00 72 ILE A O 1
ATOM 581 N N . ALA A 1 73 ? 4.134 4.544 -3.484 1.00 92.06 73 ALA A N 1
ATOM 582 C CA . ALA A 1 73 ? 2.740 4.302 -3.134 1.00 92.06 73 ALA A CA 1
ATOM 583 C C . ALA A 1 73 ? 2.153 3.264 -4.091 1.00 92.06 73 ALA A C 1
ATOM 585 O O . ALA A 1 73 ? 2.435 3.291 -5.286 1.00 92.06 73 ALA A O 1
ATOM 586 N N . ILE A 1 74 ? 1.345 2.346 -3.569 1.00 92.12 74 ILE A N 1
ATOM 587 C CA . ILE A 1 74 ? 0.607 1.357 -4.355 1.00 92.12 74 ILE A CA 1
ATOM 588 C C . ILE A 1 74 ? -0.872 1.595 -4.100 1.00 92.12 74 ILE A C 1
ATOM 590 O O . ILE A 1 74 ? -1.319 1.523 -2.956 1.00 92.12 74 ILE A O 1
ATOM 594 N N . ASN A 1 75 ? -1.627 1.872 -5.156 1.00 90.62 75 ASN A N 1
ATOM 595 C CA . ASN A 1 75 ? -3.043 2.209 -5.064 1.00 90.62 75 ASN A CA 1
ATOM 596 C C . ASN A 1 75 ? -3.865 1.345 -6.020 1.00 90.62 75 ASN A C 1
ATOM 598 O O . ASN A 1 75 ? -3.390 0.984 -7.095 1.00 90.62 75 ASN A O 1
ATO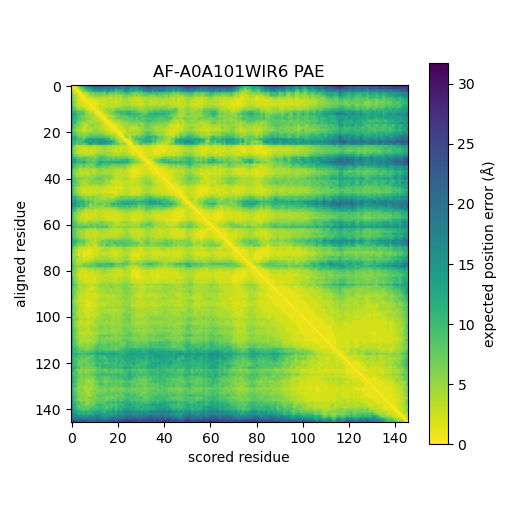M 602 N N . ASP A 1 76 ? -5.099 1.039 -5.635 1.00 88.56 76 ASP A N 1
ATOM 603 C CA . ASP A 1 76 ? -6.119 0.523 -6.547 1.00 88.56 76 ASP A CA 1
ATOM 604 C C . ASP A 1 76 ? -6.890 1.704 -7.154 1.00 88.56 76 ASP A C 1
ATOM 606 O O . ASP A 1 76 ? -7.494 2.496 -6.421 1.00 88.56 76 ASP A O 1
ATOM 610 N N . THR A 1 77 ? -6.861 1.813 -8.482 1.00 85.88 77 THR A N 1
ATOM 611 C CA . THR A 1 77 ? -7.554 2.843 -9.257 1.00 85.88 77 THR A CA 1
ATOM 612 C C . THR A 1 77 ? -8.279 2.191 -10.431 1.00 85.88 77 THR A C 1
ATOM 614 O O . THR A 1 77 ? -7.653 1.682 -11.360 1.00 85.88 77 THR A O 1
ATOM 617 N N . GLU A 1 78 ? -9.615 2.222 -10.399 1.00 80.75 78 GLU A N 1
ATOM 618 C CA . GLU A 1 78 ? -10.494 1.798 -11.506 1.00 80.75 78 GLU A CA 1
ATOM 619 C C . GLU A 1 78 ? -10.169 0.401 -12.076 1.00 80.75 78 GLU A C 1
ATOM 621 O O . GLU A 1 78 ? -10.263 0.157 -13.275 1.00 80.75 78 GLU A O 1
ATOM 626 N N . GLY A 1 79 ? -9.778 -0.542 -11.212 1.00 78.75 79 GLY A N 1
ATOM 627 C CA . GLY A 1 79 ? -9.458 -1.913 -11.619 1.00 78.75 79 GLY A CA 1
ATOM 628 C C . GLY A 1 79 ? -7.972 -2.158 -11.891 1.00 78.75 79 GLY A C 1
ATOM 629 O O . GLY A 1 79 ? -7.550 -3.315 -11.907 1.00 78.75 79 GLY A O 1
ATOM 630 N N . SER A 1 80 ? -7.163 -1.104 -12.004 1.00 87.56 80 SER A N 1
ATOM 631 C CA . SER A 1 80 ? -5.707 -1.189 -12.152 1.00 87.56 80 SER A CA 1
ATOM 632 C C . SER A 1 80 ? -4.994 -0.939 -10.828 1.00 87.56 80 SER A C 1
ATOM 634 O O . SER A 1 80 ? -5.436 -0.143 -10.004 1.00 87.56 80 SER A O 1
ATOM 636 N N . ILE A 1 81 ? -3.855 -1.598 -10.631 1.00 91.12 81 ILE A N 1
ATOM 637 C CA . ILE A 1 81 ? -2.966 -1.327 -9.503 1.00 91.12 81 ILE A CA 1
ATOM 638 C C . ILE A 1 81 ? -1.856 -0.399 -9.970 1.00 91.12 81 ILE A C 1
ATOM 640 O O . ILE A 1 81 ? -1.051 -0.768 -10.822 1.00 91.12 81 ILE A O 1
ATOM 644 N N . ILE A 1 82 ? -1.795 0.798 -9.401 1.00 91.75 82 ILE A N 1
ATOM 645 C CA . ILE A 1 82 ? -0.813 1.814 -9.764 1.00 91.75 82 ILE A CA 1
ATOM 646 C C . ILE A 1 82 ? 0.269 1.852 -8.692 1.00 91.75 82 ILE A C 1
ATOM 648 O O . ILE A 1 82 ? -0.001 2.183 -7.538 1.00 91.75 82 ILE A O 1
ATOM 652 N N . ILE A 1 83 ? 1.494 1.511 -9.085 1.00 92.75 83 ILE A N 1
ATOM 653 C CA . ILE A 1 83 ? 2.708 1.666 -8.285 1.00 92.75 83 ILE A CA 1
ATOM 654 C C . ILE A 1 83 ? 3.364 2.979 -8.710 1.00 92.75 83 ILE A C 1
ATOM 656 O O . ILE A 1 83 ? 3.958 3.063 -9.783 1.00 92.75 83 ILE A O 1
ATOM 660 N N . THR A 1 84 ? 3.266 3.998 -7.868 1.00 92.31 84 THR A N 1
ATOM 661 C CA . THR A 1 84 ? 3.848 5.321 -8.106 1.00 92.31 84 THR A CA 1
ATOM 662 C C . THR A 1 84 ? 5.203 5.423 -7.419 1.00 92.31 84 THR A C 1
ATOM 664 O O . THR A 1 84 ? 5.291 5.240 -6.201 1.00 92.31 84 THR A O 1
ATOM 667 N N . ILE A 1 85 ? 6.250 5.745 -8.183 1.00 91.44 85 ILE A N 1
ATOM 668 C CA . ILE A 1 85 ? 7.514 6.243 -7.634 1.00 91.44 85 ILE A CA 1
ATOM 669 C C . ILE A 1 85 ? 7.310 7.718 -7.282 1.00 91.44 85 ILE A C 1
ATOM 671 O O . ILE A 1 85 ? 6.898 8.513 -8.121 1.00 91.44 85 ILE A O 1
ATOM 675 N N . ILE A 1 86 ? 7.536 8.067 -6.019 1.00 90.62 86 ILE A N 1
ATOM 676 C CA . ILE A 1 86 ? 7.309 9.420 -5.509 1.00 90.62 86 ILE A CA 1
ATOM 677 C C . ILE A 1 86 ? 8.617 10.197 -5.612 1.00 90.62 86 ILE A C 1
ATOM 679 O O . ILE A 1 86 ? 9.590 9.869 -4.925 1.00 90.62 86 ILE A O 1
ATOM 683 N N . ASP A 1 87 ? 8.612 11.242 -6.437 1.00 87.81 87 ASP A N 1
ATOM 684 C CA . ASP A 1 87 ? 9.791 12.075 -6.702 1.00 87.81 87 ASP A CA 1
ATOM 685 C C . ASP A 1 87 ? 9.646 1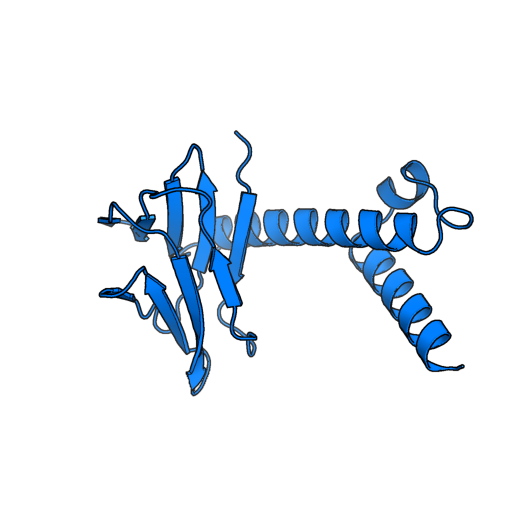3.517 -6.194 1.00 87.81 87 ASP A C 1
ATOM 687 O O . ASP A 1 87 ? 10.641 14.235 -6.111 1.00 87.81 87 ASP A O 1
ATOM 691 N N . THR A 1 88 ? 8.436 13.940 -5.815 1.00 89.88 88 THR A N 1
ATOM 692 C CA . THR A 1 88 ? 8.151 15.306 -5.337 1.00 89.88 88 THR A CA 1
ATOM 693 C C . THR A 1 88 ? 7.652 15.321 -3.892 1.00 89.88 88 THR A C 1
ATOM 695 O O . THR A 1 88 ? 7.091 14.337 -3.399 1.00 89.88 88 THR A O 1
ATOM 698 N N . GLU A 1 89 ? 7.855 16.443 -3.194 1.00 90.75 89 GLU A N 1
ATOM 699 C CA . GLU A 1 89 ? 7.312 16.627 -1.843 1.00 90.75 89 GLU A CA 1
ATOM 700 C C . GLU A 1 89 ? 5.786 16.717 -1.853 1.00 90.75 89 GLU A C 1
ATOM 702 O O . GLU A 1 89 ? 5.138 16.242 -0.924 1.00 90.75 89 GLU A O 1
ATOM 707 N N . GLU A 1 90 ? 5.205 17.291 -2.902 1.00 90.50 90 GLU A N 1
ATOM 708 C CA . GLU A 1 90 ? 3.761 17.414 -3.066 1.00 90.50 90 GLU A CA 1
ATOM 709 C C . GLU A 1 90 ? 3.101 16.033 -3.140 1.00 90.50 90 GLU A C 1
ATOM 711 O O . GLU A 1 90 ? 2.186 15.754 -2.366 1.00 90.50 90 GLU A O 1
ATOM 716 N N . GLN A 1 91 ? 3.623 15.135 -3.988 1.00 90.31 91 GLN A N 1
ATOM 717 C CA . GLN A 1 91 ? 3.159 13.744 -4.057 1.00 90.31 91 GLN A CA 1
ATOM 718 C C . GLN A 1 91 ? 3.346 13.020 -2.724 1.00 90.31 91 GLN A C 1
ATOM 720 O O . GLN A 1 91 ? 2.497 12.229 -2.320 1.00 90.31 91 GLN A O 1
ATOM 725 N N . LEU A 1 92 ? 4.462 13.269 -2.032 1.00 91.75 92 LEU A N 1
ATOM 726 C CA . LEU A 1 92 ? 4.708 12.650 -0.737 1.00 91.75 92 LEU A CA 1
ATOM 727 C C . LEU A 1 92 ? 3.630 13.037 0.277 1.00 91.75 92 LEU A C 1
ATOM 729 O O . LEU A 1 92 ? 3.041 12.150 0.887 1.00 91.75 92 LEU A O 1
ATOM 733 N N . ARG A 1 93 ? 3.351 14.337 0.416 1.00 92.12 93 ARG A N 1
ATOM 734 C CA . ARG A 1 93 ? 2.332 14.849 1.344 1.00 92.12 93 ARG A CA 1
ATOM 735 C C . ARG A 1 93 ? 0.938 14.343 0.989 1.00 92.12 93 ARG A C 1
ATOM 737 O O . ARG A 1 93 ? 0.158 14.035 1.887 1.00 92.12 93 ARG A O 1
ATOM 744 N N . GLU A 1 94 ? 0.627 14.230 -0.302 1.00 91.19 94 GLU A N 1
ATOM 745 C CA . GLU A 1 94 ? -0.632 13.646 -0.772 1.00 91.19 94 GLU A CA 1
ATOM 746 C C . GLU A 1 94 ? -0.784 12.196 -0.288 1.00 91.19 94 GLU A C 1
ATOM 748 O O . GLU A 1 94 ? -1.778 11.861 0.356 1.00 91.19 94 GLU A O 1
ATOM 753 N N . PHE A 1 95 ? 0.220 11.343 -0.523 1.00 91.12 95 PHE A N 1
ATOM 754 C CA . PHE A 1 95 ? 0.154 9.941 -0.099 1.00 91.12 95 PHE A CA 1
ATOM 755 C C . PHE A 1 95 ? 0.233 9.758 1.420 1.00 91.12 95 PHE A C 1
ATOM 757 O O . PHE A 1 95 ? -0.421 8.856 1.941 1.00 91.12 95 PHE A O 1
ATOM 764 N N . GLU A 1 96 ? 0.967 10.614 2.137 1.00 90.75 96 GLU A N 1
ATOM 765 C CA . GLU A 1 96 ? 0.957 10.644 3.606 1.00 90.75 96 GLU A CA 1
ATOM 766 C C . GLU A 1 96 ? -0.440 10.964 4.139 1.00 90.75 96 GLU A C 1
ATOM 768 O O . GLU A 1 96 ? -0.938 10.251 5.005 1.00 90.75 96 GLU A O 1
ATOM 773 N N . THR A 1 97 ? -1.115 11.959 3.558 1.00 90.38 97 THR A N 1
ATOM 774 C CA . THR A 1 97 ? -2.481 12.332 3.952 1.00 90.38 97 THR A CA 1
ATOM 775 C C . THR A 1 97 ? -3.457 11.177 3.723 1.00 90.38 97 THR A C 1
ATOM 777 O O . THR A 1 97 ? -4.222 10.832 4.620 1.00 90.38 97 THR A O 1
ATOM 780 N N . ILE A 1 98 ? -3.392 10.519 2.560 1.00 88.75 98 ILE A N 1
ATOM 781 C CA . ILE A 1 98 ? -4.248 9.361 2.252 1.00 88.75 98 ILE A CA 1
ATOM 782 C C . ILE A 1 98 ? -3.988 8.209 3.237 1.00 88.75 98 ILE A C 1
ATOM 784 O O . ILE A 1 98 ? -4.934 7.600 3.744 1.00 88.75 98 ILE A O 1
ATOM 788 N N . ALA A 1 99 ? -2.718 7.903 3.522 1.00 88.19 99 ALA A N 1
ATOM 789 C CA . ALA A 1 99 ? -2.345 6.841 4.454 1.00 88.19 99 ALA A CA 1
ATOM 790 C C . ALA A 1 99 ? -2.806 7.148 5.891 1.00 88.19 99 ALA A C 1
ATOM 792 O O . ALA A 1 99 ? -3.304 6.261 6.594 1.00 88.19 99 ALA A O 1
ATOM 793 N N . ASP A 1 100 ? -2.693 8.404 6.321 1.00 89.44 100 ASP A N 1
ATOM 794 C CA . ASP A 1 100 ? -3.152 8.862 7.631 1.00 89.44 100 ASP A CA 1
ATOM 795 C C . ASP A 1 100 ? -4.683 8.812 7.749 1.00 89.44 100 ASP A C 1
ATOM 797 O O . ASP A 1 100 ? -5.199 8.343 8.765 1.00 89.44 100 ASP A O 1
ATOM 801 N N . GLU A 1 101 ? -5.426 9.201 6.709 1.00 89.88 101 GLU A N 1
ATOM 802 C CA . GLU A 1 101 ? -6.891 9.096 6.666 1.00 89.88 101 GLU A CA 1
ATOM 803 C C . GLU A 1 101 ? -7.372 7.643 6.756 1.00 89.88 101 GLU A C 1
ATOM 805 O O . GLU A 1 101 ? -8.298 7.329 7.514 1.00 89.88 101 GLU A O 1
ATOM 810 N N . GLN A 1 102 ? -6.728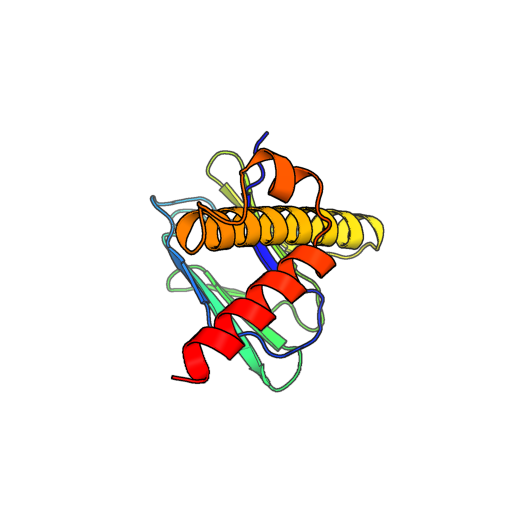 6.734 6.020 1.00 87.81 102 GLN A N 1
ATOM 811 C CA . GLN A 1 102 ? -7.031 5.306 6.092 1.00 87.81 102 GLN A CA 1
ATOM 812 C C . GLN A 1 102 ? -6.712 4.722 7.466 1.00 87.81 102 GLN A C 1
ATOM 814 O O . GLN A 1 102 ? -7.522 3.975 8.018 1.00 87.81 102 GLN A O 1
ATOM 819 N N . THR A 1 103 ? -5.563 5.087 8.039 1.00 89.25 103 THR A N 1
ATOM 820 C CA . THR A 1 103 ? -5.176 4.658 9.387 1.00 89.25 103 THR A CA 1
ATOM 821 C C . THR A 1 103 ? -6.180 5.170 10.413 1.00 89.25 103 THR A C 1
ATOM 823 O O . THR A 1 103 ? -6.650 4.401 11.248 1.00 89.25 103 THR A O 1
ATOM 826 N N . ALA A 1 104 ? -6.573 6.444 10.326 1.00 90.44 104 ALA A N 1
ATOM 827 C CA . ALA A 1 104 ? -7.584 7.021 11.200 1.00 90.44 104 ALA A CA 1
ATOM 828 C C . ALA A 1 104 ? -8.902 6.253 11.083 1.00 90.44 104 ALA A C 1
ATOM 830 O O . ALA A 1 104 ? -9.486 5.894 12.099 1.00 90.44 104 ALA A O 1
ATOM 831 N N . LYS A 1 105 ? -9.358 5.947 9.863 1.00 90.31 105 LYS A N 1
ATOM 832 C CA . LYS A 1 105 ? -10.574 5.155 9.650 1.00 90.31 105 LYS A CA 1
ATOM 833 C C . LYS A 1 105 ? -10.474 3.767 10.290 1.00 90.31 105 LYS A C 1
ATOM 835 O O . LYS A 1 105 ? -11.365 3.401 11.048 1.00 90.31 105 LYS A O 1
ATOM 840 N N . ALA A 1 106 ? -9.383 3.042 10.049 1.00 88.62 106 ALA A N 1
ATOM 841 C CA . ALA A 1 106 ? -9.168 1.716 10.624 1.00 88.62 106 ALA A CA 1
ATOM 842 C C . ALA A 1 106 ? -9.144 1.746 12.162 1.00 88.62 106 ALA A C 1
ATOM 844 O O . ALA A 1 106 ? -9.737 0.885 12.805 1.00 88.62 106 ALA A O 1
ATOM 845 N N . LEU A 1 107 ? -8.512 2.763 12.759 1.00 92.06 107 LEU A N 1
ATOM 846 C CA . LEU A 1 107 ? -8.513 2.955 14.210 1.00 92.06 107 LEU A CA 1
ATOM 847 C C . LEU A 1 107 ? -9.915 3.248 14.747 1.00 92.06 107 LEU A C 1
ATOM 849 O O . LEU A 1 107 ? -10.301 2.684 15.766 1.00 92.06 107 LEU A O 1
ATOM 853 N N . LYS A 1 108 ? -10.695 4.099 14.070 1.00 92.56 108 LYS A N 1
ATOM 854 C CA . LYS A 1 108 ? -12.082 4.388 14.464 1.00 92.56 108 LYS A CA 1
ATOM 855 C C . LYS A 1 108 ? -12.937 3.123 14.436 1.00 92.56 108 LYS A C 1
ATOM 857 O O . LYS A 1 108 ? -13.664 2.876 15.394 1.00 92.56 108 LYS A O 1
ATOM 862 N N . ASP A 1 109 ? -12.826 2.331 13.372 1.00 90.38 109 ASP A N 1
ATOM 863 C CA . ASP A 1 109 ? -13.567 1.077 13.234 1.00 90.38 109 ASP A CA 1
ATOM 864 C C . ASP A 1 109 ? -13.159 0.089 14.346 1.00 90.38 109 ASP A C 1
ATOM 866 O O . ASP A 1 109 ? -14.023 -0.381 15.084 1.00 90.38 109 ASP A O 1
ATOM 870 N N . TYR A 1 110 ? -11.854 -0.107 14.579 1.00 91.00 110 TYR A N 1
ATOM 871 C CA . TYR A 1 110 ? -11.338 -0.960 15.661 1.00 91.00 110 TYR A CA 1
ATOM 872 C C . TYR A 1 110 ? -11.822 -0.529 17.053 1.00 91.00 110 TYR A C 1
ATOM 874 O O . TYR A 1 110 ? -12.307 -1.356 17.828 1.00 91.00 110 TYR A O 1
ATOM 882 N N . ILE A 1 111 ? -11.703 0.759 17.390 1.00 92.00 111 ILE A N 1
ATOM 883 C CA . ILE A 1 111 ? -12.122 1.278 18.700 1.00 92.00 111 ILE A CA 1
ATOM 884 C C . ILE A 1 111 ? -13.632 1.092 18.868 1.00 92.00 111 ILE A C 1
ATOM 886 O O . ILE A 1 111 ? -14.084 0.627 19.913 1.00 92.00 111 ILE A O 1
ATOM 890 N N . HIS A 1 112 ? -14.421 1.414 17.843 1.00 91.88 112 HIS A N 1
ATOM 891 C CA . HIS A 1 112 ? -15.871 1.279 17.914 1.00 91.88 112 HIS A CA 1
ATOM 892 C C . HIS A 1 112 ? -16.325 -0.180 18.057 1.00 91.88 112 HIS A C 1
ATOM 894 O O . HIS A 1 112 ? -17.283 -0.441 18.777 1.00 91.88 112 HIS A O 1
ATOM 900 N N . GLU A 1 113 ? -15.644 -1.129 17.412 1.00 90.19 113 GLU A N 1
ATOM 901 C CA . GLU A 1 113 ? -15.954 -2.560 17.517 1.00 90.19 113 GLU A CA 1
ATOM 902 C C . GLU A 1 113 ? -15.627 -3.138 18.900 1.00 90.19 113 GLU A C 1
ATOM 904 O O . GLU A 1 113 ? -16.388 -3.953 19.421 1.00 90.19 113 GLU A O 1
ATOM 909 N N . ASN A 1 114 ? -14.529 -2.699 19.521 1.00 89.75 114 ASN A N 1
ATOM 910 C CA . ASN A 1 114 ? -14.067 -3.248 20.799 1.00 89.75 114 ASN A CA 1
ATOM 911 C C . ASN A 1 114 ? -14.688 -2.554 22.022 1.00 89.75 114 ASN A C 1
ATOM 913 O O . ASN A 1 114 ? -14.923 -3.197 23.044 1.00 89.75 114 ASN A O 1
ATOM 917 N N . VAL A 1 115 ? -14.974 -1.250 21.940 1.00 88.50 115 VAL A N 1
ATOM 918 C CA . VAL A 1 115 ? -15.548 -0.462 23.048 1.00 88.50 115 VAL A CA 1
ATOM 919 C C . VAL A 1 115 ? -16.714 0.437 22.595 1.00 88.50 115 VAL A C 1
ATOM 921 O O . VAL A 1 115 ? -16.709 1.650 22.845 1.00 88.50 115 VAL A O 1
ATOM 924 N N . PRO A 1 116 ? -17.778 -0.134 21.995 1.00 86.69 116 PRO A N 1
ATOM 925 C CA . PRO A 1 116 ? -18.896 0.635 21.432 1.00 86.69 116 PRO A CA 1
ATOM 926 C C . PRO A 1 116 ? -19.643 1.493 22.465 1.00 86.69 116 PRO A C 1
ATOM 928 O O . PRO A 1 116 ? -20.253 2.498 22.109 1.00 86.69 116 PRO A O 1
ATOM 931 N N . ASN A 1 117 ? -19.584 1.117 23.748 1.00 89.31 117 ASN A N 1
ATOM 932 C CA . ASN A 1 117 ? -20.248 1.832 24.843 1.00 89.31 117 ASN A CA 1
ATOM 933 C C . ASN A 1 117 ? -19.481 3.078 25.315 1.00 89.31 117 ASN A C 1
ATOM 935 O O . ASN A 1 117 ? -20.077 3.953 25.937 1.00 89.31 117 ASN A O 1
ATOM 939 N N . LEU A 1 118 ? -18.169 3.149 25.057 1.00 87.31 118 LEU A N 1
ATOM 940 C CA . LEU A 1 118 ? -17.321 4.277 25.462 1.00 87.31 118 LEU A CA 1
ATOM 941 C C . LEU A 1 118 ? -17.150 5.292 24.330 1.00 87.31 118 LEU A C 1
ATOM 943 O O . LEU A 1 118 ? -17.051 6.492 24.587 1.00 87.31 118 LEU A O 1
ATOM 947 N N . TYR A 1 119 ? -17.145 4.824 23.079 1.00 89.06 119 TYR A N 1
ATOM 948 C CA . TYR A 1 119 ? -16.907 5.667 21.914 1.00 89.06 119 TYR A CA 1
ATOM 949 C C . TYR A 1 119 ? -17.953 5.440 20.816 1.00 89.06 119 TYR A C 1
ATOM 951 O O . TYR A 1 119 ? -18.027 4.382 20.183 1.00 89.06 119 TYR A O 1
ATOM 959 N N . THR A 1 120 ? -18.748 6.480 20.550 1.00 89.69 120 THR A N 1
ATOM 960 C CA . THR A 1 120 ? -19.673 6.521 19.415 1.00 89.69 120 THR A CA 1
ATOM 961 C C . THR A 1 120 ? -18.926 6.880 18.130 1.00 89.69 120 THR A C 1
ATOM 963 O O . THR A 1 120 ? -17.865 7.504 18.153 1.00 89.69 120 THR A O 1
ATOM 966 N N . LYS A 1 121 ? -19.502 6.545 16.969 1.00 87.69 121 LYS A N 1
ATOM 967 C CA . LYS A 1 121 ? -18.917 6.930 15.671 1.00 87.69 121 LYS A CA 1
ATOM 968 C C . LYS A 1 121 ? -18.750 8.447 15.531 1.00 87.69 121 LYS A C 1
ATOM 970 O O . LYS A 1 121 ? -17.778 8.907 14.941 1.00 87.69 121 LYS A O 1
ATOM 975 N N . GLU A 1 122 ? -19.676 9.224 16.087 1.00 89.56 122 GLU A N 1
ATOM 976 C CA . GLU A 1 122 ? -19.615 10.688 16.064 1.00 89.56 122 GLU A CA 1
ATOM 977 C C . GLU A 1 122 ? -18.465 11.232 16.915 1.00 89.56 122 GLU A C 1
ATOM 979 O O . GLU A 1 122 ? -17.724 12.092 16.439 1.00 89.56 122 GLU A O 1
ATOM 984 N N . SER A 1 123 ? -18.255 10.702 18.127 1.00 90.94 123 SER A N 1
ATOM 985 C CA . SER A 1 123 ? -17.150 11.152 18.981 1.00 90.94 123 SER A CA 1
ATOM 986 C C . SER A 1 123 ? -15.790 10.779 18.393 1.00 90.94 123 SER A C 1
ATOM 988 O O . SER A 1 123 ? -14.861 11.583 18.421 1.00 90.94 123 SER A O 1
ATOM 990 N N . LEU A 1 124 ? -15.684 9.599 17.777 1.00 91.00 124 LEU A N 1
ATOM 991 C CA . LEU A 1 124 ? -14.480 9.158 17.073 1.00 91.00 124 LEU A CA 1
ATOM 992 C C . LEU A 1 124 ? -14.175 10.007 15.835 1.00 91.00 124 LEU A C 1
ATOM 994 O O . LEU A 1 124 ? -13.010 10.212 15.503 1.00 91.00 124 LEU A O 1
ATOM 998 N N . ASN A 1 125 ? -15.194 10.545 15.161 1.00 90.25 125 ASN A N 1
ATOM 999 C CA . ASN A 1 125 ? -14.998 11.405 13.995 1.00 90.25 125 ASN A CA 1
ATOM 1000 C C . ASN A 1 125 ? -14.431 12.788 14.320 1.00 90.25 125 ASN A C 1
ATOM 1002 O O . ASN A 1 125 ? -13.835 13.397 13.436 1.00 90.25 125 ASN A O 1
ATOM 1006 N N . GLN A 1 126 ? -14.577 13.256 15.559 1.00 91.69 126 GLN A N 1
ATOM 1007 C CA . GLN A 1 126 ? -14.016 14.530 16.017 1.00 91.69 126 GLN A CA 1
ATOM 1008 C C . GLN A 1 126 ? -12.546 14.422 16.444 1.00 91.69 126 GLN A C 1
ATOM 1010 O O . GLN A 1 126 ? -11.900 15.445 16.655 1.00 91.69 126 GLN A O 1
ATOM 1015 N N . LYS A 1 127 ? -12.018 13.199 16.574 1.00 90.88 127 LYS A N 1
ATOM 1016 C CA . LYS A 1 127 ? -10.649 12.948 17.027 1.00 90.88 127 LYS A CA 1
ATOM 1017 C C . LYS A 1 127 ? -9.648 12.987 15.885 1.00 90.88 127 LYS A C 1
ATOM 1019 O O . LYS A 1 127 ? -9.917 12.497 14.784 1.00 90.88 127 LYS A O 1
ATOM 1024 N N . ASN A 1 128 ? -8.469 13.523 16.178 1.00 92.50 128 ASN A N 1
ATOM 1025 C CA . ASN A 1 128 ? -7.325 13.455 15.281 1.00 92.50 128 ASN A CA 1
ATOM 1026 C C . ASN A 1 128 ? -6.614 12.089 15.376 1.00 92.50 128 ASN A C 1
ATOM 1028 O O . ASN A 1 128 ? -6.887 11.274 16.258 1.00 92.50 128 ASN A O 1
ATOM 1032 N N . LEU A 1 129 ? -5.690 11.829 14.449 1.00 90.62 129 LEU A N 1
ATOM 1033 C CA . LEU A 1 129 ? -4.998 10.542 14.354 1.00 90.62 129 LEU A CA 1
ATOM 1034 C C . LEU A 1 129 ? -4.172 10.196 15.605 1.00 90.62 129 LEU A C 1
ATOM 1036 O O . LEU A 1 129 ? -4.128 9.031 15.994 1.00 90.62 129 LEU A O 1
ATOM 1040 N N . ASN A 1 130 ? -3.536 11.180 16.244 1.00 91.50 130 ASN A N 1
ATOM 1041 C CA . ASN A 1 130 ? -2.723 10.940 17.438 1.00 91.50 130 ASN A CA 1
ATOM 1042 C C . ASN A 1 130 ? -3.602 10.545 18.627 1.00 91.50 130 ASN A C 1
ATOM 1044 O O . ASN A 1 130 ? -3.315 9.551 19.282 1.00 91.50 130 ASN A O 1
ATOM 1048 N N . GLU A 1 131 ? -4.728 11.232 18.826 1.00 92.69 131 GLU A N 1
ATOM 1049 C CA . GLU A 1 131 ? -5.701 10.863 19.860 1.00 92.69 131 GLU A CA 1
ATOM 1050 C C . GLU A 1 131 ? -6.254 9.445 19.645 1.00 92.69 131 GLU A C 1
ATOM 1052 O O . GLU A 1 131 ? -6.455 8.700 20.600 1.00 92.69 131 GLU A O 1
ATOM 1057 N N . LEU A 1 132 ? -6.503 9.045 18.393 1.00 93.44 132 LEU A N 1
ATOM 1058 C CA . LEU A 1 132 ? -6.955 7.686 18.075 1.00 93.44 132 LEU A CA 1
ATOM 1059 C C . LEU A 1 132 ? -5.874 6.634 18.375 1.00 93.44 132 LEU A C 1
ATOM 1061 O O . LEU A 1 132 ? -6.203 5.543 18.843 1.00 93.44 132 LEU A O 1
ATOM 1065 N N . ARG A 1 13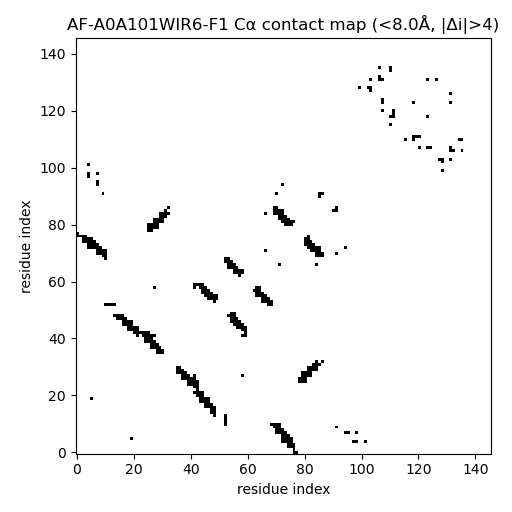3 ? -4.595 6.950 18.130 1.00 92.50 133 ARG A N 1
ATOM 1066 C CA . ARG A 1 133 ? -3.462 6.070 18.466 1.00 92.50 133 ARG A CA 1
ATOM 1067 C C . ARG A 1 133 ? -3.320 5.890 19.974 1.00 92.50 133 ARG A C 1
ATOM 1069 O O . ARG A 1 133 ? -3.222 4.753 20.419 1.00 92.50 133 ARG A O 1
ATOM 1076 N N . GLU A 1 134 ? -3.389 6.978 20.736 1.00 93.12 134 GLU A N 1
ATOM 1077 C CA . GLU A 1 134 ? -3.337 6.940 22.202 1.00 93.12 134 GLU A CA 1
ATOM 1078 C C . GLU A 1 134 ? -4.480 6.100 22.786 1.00 93.12 134 GLU A C 1
ATOM 1080 O O . GLU A 1 134 ? -4.272 5.313 23.706 1.00 93.12 134 GLU A O 1
ATOM 1085 N N . ILE A 1 135 ? -5.698 6.219 22.246 1.00 91.88 135 ILE A N 1
ATOM 1086 C CA . ILE A 1 135 ? -6.829 5.397 22.701 1.00 91.88 135 ILE A CA 1
ATOM 1087 C C . ILE A 1 135 ? -6.559 3.914 22.444 1.00 91.88 135 ILE A C 1
ATOM 1089 O O . ILE A 1 135 ? -6.755 3.103 23.347 1.00 91.88 135 ILE A O 1
ATOM 1093 N N . LYS A 1 136 ? -6.090 3.555 21.241 1.00 91.19 136 LYS A N 1
ATOM 1094 C CA . LYS A 1 136 ? -5.754 2.162 20.918 1.00 91.19 136 LYS A CA 1
ATOM 1095 C C . LYS A 1 136 ? -4.664 1.614 21.842 1.00 91.19 136 LYS A C 1
ATOM 1097 O O . LYS A 1 136 ? -4.811 0.502 22.330 1.00 91.19 136 LYS A O 1
ATOM 1102 N N . GLU A 1 137 ? -3.599 2.373 22.081 1.00 91.44 137 GLU A N 1
ATOM 1103 C CA . GLU A 1 137 ? -2.493 1.953 22.951 1.00 91.44 137 GLU A CA 1
ATOM 110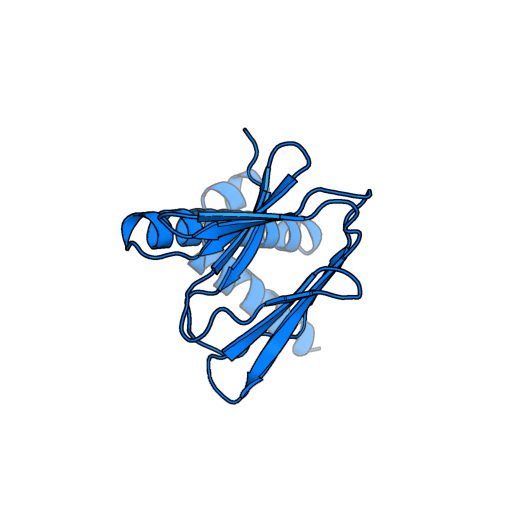4 C C . GLU A 1 137 ? -2.979 1.681 24.378 1.00 91.44 137 GLU A C 1
ATOM 1106 O O . GLU A 1 137 ? -2.767 0.592 24.900 1.00 91.44 137 GLU A O 1
ATOM 1111 N N . ASN A 1 138 ? -3.763 2.597 24.955 1.00 89.94 138 ASN A N 1
ATOM 1112 C CA . ASN A 1 138 ? -4.359 2.394 26.277 1.00 89.94 138 ASN A CA 1
ATOM 1113 C C . ASN A 1 138 ? -5.280 1.161 26.332 1.00 89.94 138 ASN A C 1
ATOM 1115 O O . ASN A 1 138 ? -5.336 0.473 27.349 1.00 89.94 138 ASN A O 1
ATOM 1119 N N . MET A 1 139 ? -6.024 0.875 25.257 1.00 88.62 139 MET A N 1
ATOM 1120 C CA . MET A 1 139 ? -6.860 -0.328 25.175 1.00 88.62 139 MET A CA 1
ATOM 1121 C C . MET A 1 139 ? -6.020 -1.607 25.139 1.00 88.62 139 MET A C 1
ATOM 1123 O O . MET A 1 139 ? -6.342 -2.561 25.848 1.00 88.62 139 MET A O 1
ATOM 1127 N N . ASP A 1 140 ? -4.956 -1.622 24.337 1.00 86.69 140 ASP A N 1
ATOM 1128 C CA . ASP A 1 140 ? -4.060 -2.771 24.211 1.00 86.69 140 ASP A CA 1
ATOM 1129 C C . ASP A 1 140 ? -3.294 -3.013 25.532 1.00 86.69 140 ASP A C 1
ATOM 1131 O O . ASP A 1 140 ? -3.160 -4.158 25.967 1.00 86.69 140 ASP A O 1
ATOM 1135 N N . ASP A 1 141 ? -2.864 -1.956 26.229 1.00 87.56 141 ASP A N 1
ATOM 1136 C CA . ASP A 1 141 ? -2.206 -2.045 27.541 1.00 87.56 141 ASP A CA 1
ATOM 1137 C C . ASP A 1 141 ? -3.132 -2.620 28.618 1.00 87.56 141 ASP A C 1
ATOM 1139 O O . ASP A 1 141 ? -2.734 -3.491 29.400 1.00 87.56 141 ASP A O 1
ATOM 1143 N N . LEU A 1 142 ? -4.392 -2.175 28.645 1.00 82.88 142 LEU A N 1
ATOM 1144 C CA . LEU A 1 142 ? -5.402 -2.715 29.554 1.00 82.88 142 LEU A CA 1
ATOM 1145 C C . LEU A 1 142 ? -5.698 -4.187 29.254 1.00 82.88 142 LEU A C 1
ATOM 1147 O O . LEU A 1 142 ? -5.845 -4.968 30.189 1.00 82.88 142 LEU A O 1
ATOM 1151 N N . ALA A 1 143 ? -5.755 -4.577 27.978 1.00 80.88 143 ALA A N 1
ATOM 1152 C CA . ALA A 1 143 ? -5.983 -5.963 27.576 1.00 80.88 143 ALA A CA 1
ATOM 1153 C C . ALA A 1 143 ? -4.818 -6.893 27.957 1.00 80.88 143 ALA A C 1
ATOM 1155 O O . ALA A 1 143 ? -5.057 -8.041 28.317 1.00 80.88 143 ALA A O 1
ATOM 1156 N N . ASN A 1 144 ? -3.578 -6.398 27.919 1.00 75.62 144 ASN A N 1
ATOM 1157 C CA . ASN A 1 144 ? -2.374 -7.160 28.273 1.00 75.62 144 ASN A CA 1
ATOM 1158 C C . ASN A 1 144 ? -2.055 -7.169 29.780 1.00 75.62 144 ASN A C 1
ATOM 1160 O O . ASN A 1 144 ? -1.119 -7.846 30.204 1.00 75.62 144 ASN A O 1
ATOM 1164 N N . SER A 1 145 ? -2.796 -6.404 30.587 1.00 65.12 145 SER A N 1
ATOM 1165 C CA . SER A 1 145 ? -2.621 -6.329 32.046 1.00 65.12 145 SER A CA 1
ATOM 1166 C C . SER A 1 145 ? -3.462 -7.355 32.827 1.00 65.12 145 SER A C 1
ATOM 1168 O O . SER A 1 145 ? -3.415 -7.360 34.060 1.00 65.12 145 SER A O 1
ATOM 1170 N N . TYR A 1 146 ? -4.218 -8.210 32.130 1.00 48.94 146 TYR A N 1
ATOM 1171 C CA . TYR A 1 146 ? -5.016 -9.321 32.672 1.00 48.94 146 TYR A CA 1
ATOM 1172 C C . TYR A 1 146 ? -4.489 -10.673 32.183 1.00 48.94 146 TYR A C 1
ATOM 1174 O O . TYR A 1 146 ? -4.672 -11.661 32.932 1.00 48.94 146 TYR A O 1
#

Radius of gyration: 17.67 Å; Cα contacts (8 Å, |Δi|>4): 230; chains: 1; bounding box: 39×32×51 Å

Nearest PDB structures (foldseek):
  8dbs-assembly1_H  TM=3.727E-01  e=7.042E-01  Escherichia coli
  5nkm-assembly3_F  TM=3.280E-01  e=3.982E+00  Caenorhabditis elegans
  5nkm-assembly1_B  TM=3.669E-01  e=6.697E+00  Caenorhabditis elegans

Mean predicted aligned error: 6.74 Å

Sequence (146 aa):
MSNNNLFFYKGEGKIESQQLALSSERTVIIRDACSELVIDGIRNIEISHKFGNRLRLKIGPKISFYPLNKKIAINDTEGSIIITIIDTEEQLREFETIADEQTAKALKDYIHENVPNLYTKESLNQKNLNELREIKENMDDLANSY

Secondary structure (DSSP, 8-state):
---EEEEEE-S-S----EEEEEEEEEEEEEEETTEEEEEEEEEEEEEEE-SSS-EEEEETTTEEE--TT-EEEEEEETTEEEEEEE-SHHHHHHHHHHHHHHHHHHHHHHHHHH-TTT--HHHHHT--HHHHHHHHHHHHHHHHT-

Solvent-accessible surface area (backbone atoms only — not comparable to full-atom values): 8300 Å² total; per-residue (Å²): 131,78,70,45,76,76,46,75,41,87,52,68,75,88,59,76,72,44,74,49,78,46,98,47,74,23,38,37,35,41,38,46,100,89,47,76,49,81,42,73,75,29,45,38,37,38,40,36,61,49,82,75,60,29,46,38,40,30,48,43,96,84,43,76,46,66,56,71,81,42,23,39,39,32,30,42,47,97,75,29,37,40,37,36,56,50,87,48,72,68,58,45,54,51,52,51,51,55,51,49,52,51,49,39,50,53,45,45,53,52,48,35,73,77,39,54,90,83,37,48,75,69,64,50,67,75,52,53,61,66,61,48,49,53,52,52,50,54,50,54,52,58,65,72,74,112

pLDDT: mean 86.64, std 8.05, range [43.12, 93.44]

Foldseek 3Di:
DDWAWPDWFPLDDADDKDKDFQPFFFWEWEDDPPDIDIDTRWGMWIWHDDPHSWIWIDTHDPDIDIPDSWTWIWIDDPRHIYIYTDDDPVVVVVVVVSVQVVLLVVLLVVCCVVCVPVDPSVNSVVDHSVVSVVSVVVVVVVVVVD